Protein AF-X1PZT5-F1 (afdb_monomer)

Organism: NCBI:txid412755

Sequence (119 aa):
MKELGHWLEQRCKQERLSLRQAAAKTGLTHSTIRDVIKGGHPSSETIRKLAQGFGGNGVQGLALEDELLILAGYRTERPGGELSESMAELMDKARLLNDPQLKIMSHFADFLIEIEGET

Structure (mmCIF, N/CA/C/O backbone):
data_AF-X1PZT5-F1
#
_entry.id   AF-X1PZT5-F1
#
loop_
_atom_site.group_PDB
_atom_site.id
_atom_site.type_symbol
_atom_site.label_atom_id
_atom_site.label_alt_id
_atom_site.label_comp_id
_atom_site.label_asym_id
_atom_site.label_entity_id
_atom_site.label_seq_id
_atom_site.pdbx_PDB_ins_code
_atom_site.Cartn_x
_atom_site.Cartn_y
_atom_site.Cartn_z
_atom_site.occupancy
_atom_site.B_iso_or_equiv
_atom_site.auth_seq_id
_atom_site.auth_comp_id
_atom_site.auth_asym_id
_atom_site.auth_atom_id
_atom_site.pdbx_PDB_model_num
ATOM 1 N N . MET A 1 1 ? 9.167 -5.689 5.732 1.00 50.88 1 MET A N 1
ATOM 2 C CA . MET A 1 1 ? 7.757 -6.134 5.882 1.00 50.88 1 MET A CA 1
ATOM 3 C C . MET A 1 1 ? 7.066 -5.799 7.208 1.00 50.88 1 MET A C 1
ATOM 5 O O . MET A 1 1 ? 5.861 -5.989 7.297 1.00 50.88 1 MET A O 1
ATOM 9 N N . LYS A 1 2 ? 7.753 -5.267 8.235 1.00 60.50 2 LYS A N 1
ATOM 10 C CA . LYS A 1 2 ? 7.082 -4.745 9.449 1.00 60.50 2 LYS A CA 1
ATOM 11 C C . LYS A 1 2 ? 6.509 -3.328 9.273 1.00 60.50 2 LYS A C 1
ATOM 13 O O . LYS A 1 2 ? 5.795 -2.847 10.145 1.00 60.50 2 LYS A O 1
ATOM 18 N N . GLU A 1 3 ? 6.815 -2.672 8.158 1.00 84.75 3 GLU A N 1
ATOM 19 C CA . GLU A 1 3 ? 6.553 -1.245 7.960 1.00 84.75 3 GLU A CA 1
ATOM 20 C C . GLU A 1 3 ? 5.083 -0.956 7.654 1.00 84.75 3 GLU A C 1
ATOM 22 O O . GLU A 1 3 ? 4.497 -0.099 8.310 1.00 84.75 3 GLU A O 1
ATOM 27 N N . LEU A 1 4 ? 4.437 -1.746 6.785 1.00 90.56 4 LEU A N 1
ATOM 28 C CA . LEU A 1 4 ? 2.998 -1.613 6.530 1.00 90.56 4 LEU A CA 1
ATOM 29 C C . LEU A 1 4 ? 2.151 -1.880 7.787 1.00 90.56 4 LEU A C 1
ATOM 31 O O . LEU A 1 4 ? 1.197 -1.155 8.068 1.00 90.56 4 LEU A O 1
ATOM 35 N N . GLY A 1 5 ? 2.496 -2.917 8.557 1.00 91.69 5 GLY A N 1
ATOM 36 C CA . GLY A 1 5 ? 1.791 -3.245 9.798 1.00 91.69 5 GLY A CA 1
ATOM 37 C C . GLY A 1 5 ? 1.899 -2.124 10.834 1.00 91.69 5 GLY A C 1
ATOM 38 O O . GLY A 1 5 ? 0.896 -1.743 11.439 1.00 91.69 5 GLY A O 1
ATOM 39 N N . HIS A 1 6 ? 3.095 -1.543 10.977 1.00 92.56 6 HIS A N 1
ATOM 40 C CA . HIS A 1 6 ? 3.326 -0.391 11.846 1.00 92.56 6 HIS A CA 1
ATOM 41 C C . HIS A 1 6 ? 2.581 0.860 11.357 1.00 92.56 6 HIS A C 1
ATOM 43 O O . HIS A 1 6 ? 1.943 1.540 12.162 1.00 92.56 6 HIS A O 1
ATOM 49 N N . TRP A 1 7 ? 2.598 1.140 10.050 1.00 94.19 7 TRP A N 1
ATOM 50 C CA . TRP A 1 7 ? 1.826 2.231 9.449 1.00 94.19 7 TRP A CA 1
ATOM 51 C C . TRP A 1 7 ? 0.335 2.105 9.784 1.00 94.19 7 TRP A C 1
ATOM 53 O O . TRP A 1 7 ? -0.272 3.053 10.286 1.00 94.19 7 TRP A O 1
ATOM 63 N N . LEU A 1 8 ? -0.244 0.913 9.604 1.00 93.75 8 LEU A N 1
ATOM 64 C CA . LEU A 1 8 ? -1.664 0.673 9.862 1.00 93.75 8 LEU A CA 1
ATOM 65 C C . LEU A 1 8 ? -2.012 0.833 11.349 1.00 93.75 8 LEU A C 1
ATOM 67 O O . LEU A 1 8 ? -3.057 1.394 11.687 1.00 93.75 8 LEU A O 1
ATOM 71 N N . GLU A 1 9 ? -1.133 0.383 12.246 1.00 93.75 9 GLU A N 1
ATOM 72 C CA . GLU A 1 9 ? -1.308 0.554 13.689 1.00 93.75 9 GLU A CA 1
ATOM 73 C C . GLU A 1 9 ? -1.277 2.037 14.094 1.00 93.75 9 GLU A C 1
ATOM 75 O O . GLU A 1 9 ? -2.151 2.499 14.835 1.00 93.75 9 GLU A O 1
ATOM 80 N N . GLN A 1 10 ? -0.308 2.802 13.580 1.00 93.00 10 GLN A N 1
ATOM 81 C CA . GLN A 1 10 ? -0.206 4.240 13.836 1.00 93.00 10 GLN A CA 1
ATOM 82 C C . GLN A 1 10 ? -1.410 4.994 13.278 1.00 93.00 10 GLN A C 1
ATOM 84 O O . GLN A 1 10 ? -1.979 5.842 13.969 1.00 93.00 10 GLN A O 1
ATOM 89 N N . ARG A 1 11 ? -1.863 4.643 12.071 1.00 92.69 11 ARG A N 1
ATOM 90 C CA . ARG A 1 11 ? -3.023 5.284 11.452 1.00 92.69 11 ARG A CA 1
ATOM 91 C C . ARG A 1 11 ? -4.301 5.057 12.258 1.00 92.69 11 ARG A C 1
ATOM 93 O O . ARG A 1 11 ? -5.048 6.002 12.508 1.00 92.69 11 ARG A O 1
ATOM 100 N N . CYS A 1 12 ? -4.512 3.836 12.757 1.00 92.31 12 CYS A N 1
ATOM 101 C CA . CYS A 1 12 ? -5.635 3.538 13.648 1.00 92.31 12 CYS A CA 1
ATOM 102 C C . CYS A 1 12 ? -5.567 4.344 14.956 1.00 92.31 12 CYS A C 1
ATOM 104 O O . CYS A 1 12 ? -6.595 4.838 15.416 1.00 92.31 12 CYS A O 1
ATOM 106 N N . LYS A 1 13 ? -4.374 4.522 15.544 1.00 93.25 13 LYS A N 1
ATOM 107 C CA . LYS A 1 13 ? -4.186 5.338 16.759 1.00 93.25 13 LYS A CA 1
ATOM 108 C C . LYS A 1 13 ? -4.484 6.818 16.509 1.00 93.25 13 LYS A C 1
ATOM 110 O O . LYS A 1 13 ? -5.199 7.425 17.304 1.00 93.25 13 LYS A O 1
ATOM 115 N N . GLN A 1 14 ? -3.985 7.376 15.405 1.00 92.50 14 GLN A N 1
ATOM 116 C CA . GLN A 1 14 ? -4.207 8.775 15.019 1.00 92.50 14 GLN A CA 1
ATOM 117 C C . GLN A 1 14 ? -5.695 9.091 14.839 1.00 92.50 14 GLN A C 1
ATOM 119 O O . GLN A 1 14 ? -6.183 10.095 15.352 1.00 92.50 14 GLN A O 1
ATOM 124 N N . GLU A 1 15 ? -6.435 8.204 14.175 1.00 91.25 15 GLU A N 1
ATOM 125 C CA . GLU A 1 15 ? -7.871 8.379 13.928 1.00 91.25 15 GLU A CA 1
ATOM 126 C C . GLU A 1 15 ? -8.761 7.830 15.063 1.00 91.25 15 GLU A C 1
ATOM 128 O O . GLU A 1 15 ? -9.987 7.856 14.956 1.00 91.25 15 GLU A O 1
ATOM 133 N N . ARG A 1 16 ? -8.164 7.339 16.163 1.00 92.94 16 ARG A N 1
ATOM 134 C CA . ARG A 1 16 ? -8.849 6.699 17.308 1.00 92.94 16 ARG A CA 1
ATOM 135 C C . ARG A 1 16 ? -9.808 5.576 16.890 1.00 92.94 16 ARG A C 1
ATOM 137 O O . ARG A 1 16 ? -10.887 5.412 17.462 1.00 92.94 16 ARG A O 1
ATOM 144 N N . LEU A 1 17 ? -9.406 4.790 15.897 1.00 92.56 17 LEU A N 1
ATOM 145 C CA . LEU A 1 17 ? -10.191 3.684 15.365 1.00 92.56 17 LEU A CA 1
ATOM 146 C C . LEU A 1 17 ? -9.843 2.378 16.074 1.00 92.56 17 LEU A C 1
ATOM 148 O O . LEU A 1 17 ? -8.681 1.990 16.193 1.00 92.56 17 LEU A O 1
ATOM 152 N N . SER A 1 18 ? -10.874 1.638 16.470 1.00 92.56 18 SER A N 1
ATOM 153 C CA . SER A 1 18 ? -10.720 0.214 16.759 1.00 92.56 18 SER A CA 1
ATOM 154 C C . SER A 1 18 ? -10.463 -0.568 15.4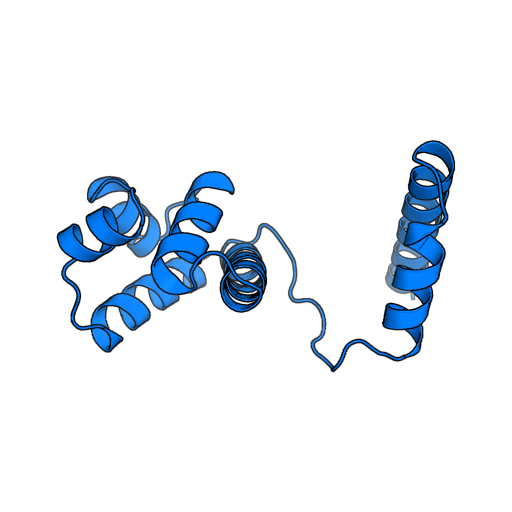67 1.00 92.56 18 SER A C 1
ATOM 156 O O . SER A 1 18 ? -10.887 -0.165 14.382 1.00 92.56 18 SER A O 1
ATOM 158 N N . LEU A 1 19 ? -9.859 -1.754 15.578 1.00 91.25 19 LEU A N 1
ATOM 159 C CA . LEU A 1 19 ? -9.614 -2.625 14.419 1.00 91.25 19 LEU A CA 1
ATOM 160 C C . LEU A 1 19 ? -10.901 -2.971 13.649 1.00 91.25 19 LEU A C 1
ATOM 162 O O . LEU A 1 19 ? -10.871 -3.147 12.435 1.00 91.25 19 LEU A O 1
ATOM 166 N N . ARG A 1 20 ? -12.046 -3.057 14.343 1.00 92.38 20 ARG A N 1
ATOM 167 C CA . ARG A 1 20 ? -13.355 -3.279 13.708 1.00 92.38 20 ARG A CA 1
ATOM 168 C C . ARG A 1 20 ? -13.831 -2.058 12.922 1.00 92.38 20 ARG A C 1
ATOM 170 O O . ARG A 1 20 ? -14.396 -2.225 11.848 1.00 92.38 20 ARG A O 1
ATOM 177 N N . GLN A 1 21 ? -13.592 -0.850 13.427 1.00 93.38 21 GLN A N 1
ATOM 178 C CA . GLN A 1 21 ? -13.934 0.380 12.707 1.00 93.38 21 GLN A CA 1
ATOM 179 C C . GLN A 1 21 ? -13.009 0.601 11.508 1.00 93.38 21 GLN A C 1
ATOM 181 O O . GLN A 1 21 ? -13.488 0.984 10.448 1.00 93.38 21 GLN A O 1
ATOM 186 N N . ALA A 1 22 ? -11.716 0.287 11.633 1.00 92.81 22 ALA A N 1
ATOM 187 C CA . ALA A 1 22 ? -10.778 0.312 10.511 1.00 92.81 22 ALA A CA 1
ATOM 188 C C . ALA A 1 22 ? -11.169 -0.693 9.412 1.00 92.81 22 ALA A C 1
ATOM 190 O O . ALA A 1 22 ? -11.164 -0.359 8.228 1.00 92.81 22 ALA A O 1
ATOM 191 N N . ALA A 1 23 ? -11.582 -1.902 9.802 1.00 93.94 23 ALA A N 1
ATOM 192 C CA . ALA A 1 23 ? -12.120 -2.911 8.893 1.00 93.94 23 ALA A CA 1
ATOM 193 C C . ALA A 1 23 ? -13.372 -2.401 8.155 1.00 93.94 23 ALA A C 1
ATOM 195 O O . ALA A 1 23 ? -13.415 -2.424 6.928 1.00 93.94 23 ALA A O 1
ATOM 196 N N . ALA A 1 24 ? -14.343 -1.842 8.885 1.00 94.25 24 ALA A N 1
ATOM 197 C CA . ALA A 1 24 ? -15.541 -1.255 8.287 1.00 94.25 24 ALA A CA 1
ATOM 198 C C . ALA A 1 24 ? -15.215 -0.095 7.328 1.00 94.25 24 ALA A C 1
ATOM 200 O O . ALA A 1 24 ? -15.783 -0.017 6.244 1.00 94.25 24 ALA A O 1
ATOM 201 N N . LYS A 1 25 ? -14.263 0.770 7.698 1.00 93.44 25 LYS A N 1
ATOM 202 C CA . LYS A 1 25 ? -13.828 1.924 6.897 1.00 93.44 25 LYS A CA 1
ATOM 203 C C . LYS A 1 25 ? -13.162 1.527 5.577 1.00 93.44 25 LYS A C 1
ATOM 205 O O . LYS A 1 25 ? -13.295 2.232 4.586 1.00 93.44 25 LYS A O 1
ATOM 210 N N . THR A 1 26 ? -12.451 0.406 5.567 1.00 92.44 26 THR A N 1
ATOM 211 C CA . THR A 1 26 ? -11.679 -0.079 4.409 1.00 92.44 26 THR A CA 1
ATOM 212 C C . THR A 1 26 ? -12.417 -1.159 3.615 1.00 92.44 26 THR A C 1
ATOM 214 O O . THR A 1 26 ? -11.923 -1.621 2.592 1.00 92.44 26 THR A O 1
ATOM 217 N N . GLY A 1 27 ? -13.590 -1.602 4.079 1.00 92.50 27 GLY A N 1
ATOM 218 C CA . GLY A 1 27 ? -14.300 -2.743 3.494 1.00 92.50 27 GLY A CA 1
ATOM 219 C C . GLY A 1 27 ? -13.551 -4.075 3.650 1.00 92.50 27 GLY A C 1
ATOM 220 O O . GLY A 1 27 ? -13.810 -5.021 2.906 1.00 92.50 27 GLY A O 1
ATOM 221 N N . LEU A 1 28 ? -12.604 -4.152 4.589 1.00 94.25 28 LEU A N 1
ATOM 222 C CA . LEU A 1 28 ? -11.836 -5.355 4.903 1.00 94.25 28 LEU A CA 1
ATOM 223 C C . LEU A 1 28 ? -12.432 -6.089 6.103 1.00 94.25 28 LEU A C 1
ATOM 225 O O . LEU A 1 28 ? -13.231 -5.552 6.867 1.00 94.25 28 LEU A O 1
ATOM 229 N N . THR A 1 29 ? -12.010 -7.335 6.309 1.00 93.12 29 THR A N 1
ATOM 230 C CA . THR A 1 29 ? -12.363 -8.062 7.531 1.00 93.12 29 THR A CA 1
ATOM 231 C C . THR A 1 29 ? -11.439 -7.663 8.682 1.00 93.12 29 THR A C 1
ATOM 233 O O . THR A 1 29 ? -10.265 -7.338 8.496 1.00 93.12 29 THR A O 1
ATOM 236 N N . HIS A 1 30 ? -11.946 -7.744 9.911 1.00 90.56 30 HIS A N 1
ATOM 237 C CA . HIS A 1 30 ? -11.144 -7.513 11.114 1.00 90.56 30 HIS A CA 1
ATOM 238 C C . HIS A 1 30 ? -9.948 -8.480 11.235 1.00 90.56 30 HIS A C 1
ATOM 240 O O . HIS A 1 30 ? -8.899 -8.086 11.743 1.00 90.56 30 HIS A O 1
ATOM 246 N N . SER A 1 31 ? -10.083 -9.723 10.756 1.00 91.88 31 SER A N 1
ATOM 247 C CA . SER A 1 31 ? -8.966 -10.673 10.647 1.00 91.88 31 SER A CA 1
ATOM 248 C C . SER A 1 31 ? -7.907 -10.180 9.669 1.00 91.88 31 SER A C 1
ATOM 250 O O . SER A 1 31 ? -6.745 -10.137 10.043 1.00 91.88 31 SER A O 1
ATOM 252 N N . THR A 1 32 ? -8.297 -9.689 8.488 1.00 92.00 32 THR A N 1
ATOM 253 C CA . THR A 1 32 ? -7.352 -9.134 7.505 1.00 92.00 32 THR A CA 1
ATOM 254 C C . THR A 1 32 ? -6.566 -7.954 8.079 1.00 92.00 32 THR A C 1
ATOM 256 O O . THR A 1 32 ? -5.347 -7.924 7.969 1.00 92.00 32 THR A O 1
ATOM 259 N N . ILE A 1 33 ? -7.233 -7.012 8.758 1.00 93.25 33 ILE A N 1
ATOM 260 C CA . ILE A 1 33 ? -6.557 -5.881 9.420 1.00 93.25 33 ILE A CA 1
ATOM 261 C C . ILE A 1 33 ? -5.546 -6.375 10.464 1.00 93.25 33 ILE A C 1
ATOM 263 O O . ILE A 1 33 ? -4.413 -5.901 10.521 1.00 93.25 33 ILE A O 1
ATOM 267 N N . ARG A 1 34 ? -5.943 -7.349 11.288 1.00 92.94 34 ARG A N 1
ATOM 268 C CA . ARG A 1 34 ? -5.069 -7.940 12.307 1.00 92.94 34 ARG A CA 1
ATOM 269 C C . ARG A 1 34 ? -3.867 -8.652 11.692 1.00 92.94 34 ARG A C 1
ATOM 271 O O . ARG A 1 34 ? -2.769 -8.533 12.229 1.00 92.94 34 ARG A O 1
ATOM 278 N N . ASP A 1 35 ? -4.076 -9.385 10.608 1.00 91.25 35 ASP A N 1
ATOM 279 C CA . ASP A 1 35 ? -3.022 -10.133 9.929 1.00 91.25 35 ASP A CA 1
ATOM 280 C C . ASP A 1 35 ? -1.999 -9.182 9.305 1.00 91.25 35 ASP A C 1
ATOM 282 O O . ASP A 1 35 ? -0.801 -9.397 9.471 1.00 91.25 35 ASP A O 1
ATOM 286 N N . VAL A 1 36 ? -2.443 -8.070 8.707 1.00 92.00 36 VAL A N 1
ATOM 287 C CA . VAL A 1 36 ? -1.546 -7.010 8.213 1.00 92.00 36 VAL A CA 1
ATOM 288 C C . VAL A 1 36 ? -0.719 -6.401 9.349 1.00 92.00 36 VAL A C 1
ATOM 290 O O . VAL A 1 36 ? 0.499 -6.298 9.226 1.00 92.00 36 VAL A O 1
ATOM 293 N N . ILE A 1 37 ? -1.339 -6.065 10.487 1.00 92.38 37 ILE A N 1
ATOM 294 C CA . ILE A 1 37 ? -0.621 -5.517 11.658 1.00 92.38 37 ILE A CA 1
ATOM 295 C C . ILE A 1 37 ? 0.435 -6.501 12.181 1.00 92.38 37 ILE A C 1
ATOM 297 O O . ILE A 1 37 ? 1.521 -6.094 12.585 1.00 92.38 37 ILE A O 1
ATOM 301 N N . LYS A 1 38 ? 0.151 -7.807 12.142 1.00 90.69 38 LYS A N 1
ATOM 302 C CA . LYS A 1 38 ? 1.094 -8.857 12.556 1.00 90.69 38 LYS A CA 1
ATOM 303 C C . LYS A 1 38 ? 2.220 -9.127 11.550 1.00 90.69 38 LYS A C 1
ATOM 305 O O . LYS A 1 38 ? 3.076 -9.962 11.836 1.00 90.69 38 LYS A O 1
ATOM 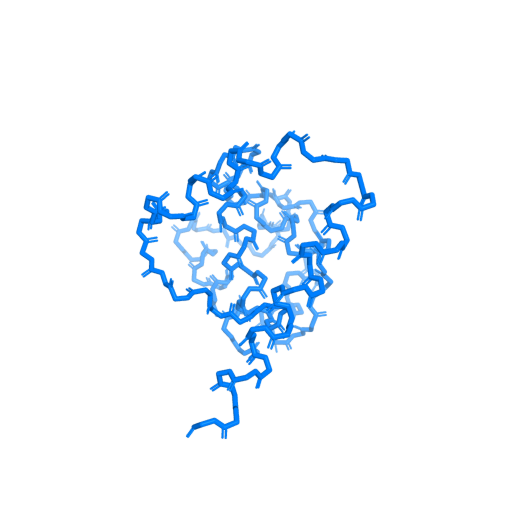310 N N . GLY A 1 39 ? 2.248 -8.436 10.410 1.00 85.25 39 GLY A N 1
ATOM 311 C CA . GLY A 1 39 ? 3.256 -8.631 9.364 1.00 85.25 39 GLY A CA 1
ATOM 312 C C . GLY A 1 39 ? 2.908 -9.733 8.361 1.00 85.25 39 GLY A C 1
ATOM 313 O O . GLY A 1 39 ? 3.805 -10.313 7.752 1.00 85.25 39 GLY A O 1
ATOM 314 N N . GLY A 1 40 ? 1.622 -10.051 8.195 1.00 84.62 40 GLY A N 1
ATOM 315 C CA . GLY A 1 40 ? 1.141 -10.841 7.063 1.00 84.62 40 GLY A CA 1
ATOM 316 C C . GLY A 1 40 ? 1.436 -10.148 5.728 1.00 84.62 40 GLY A C 1
ATOM 317 O O . GLY A 1 40 ? 1.729 -8.956 5.693 1.00 84.62 40 GLY A O 1
ATOM 318 N N . HIS A 1 41 ? 1.359 -10.897 4.628 1.00 84.25 41 HIS A N 1
ATOM 319 C CA . HIS A 1 41 ? 1.590 -10.377 3.277 1.00 84.25 41 HIS A CA 1
ATOM 320 C C . HIS A 1 41 ? 0.236 -10.077 2.612 1.00 84.25 41 HIS A C 1
ATOM 322 O O . HIS A 1 41 ? -0.373 -10.987 2.044 1.00 84.25 41 HIS A O 1
ATOM 328 N N . PRO A 1 42 ? -0.303 -8.848 2.717 1.00 88.44 42 PRO A N 1
ATOM 329 C CA . PRO A 1 42 ? -1.559 -8.512 2.061 1.00 88.44 42 PRO A CA 1
ATOM 330 C C . PRO A 1 42 ? -1.413 -8.535 0.543 1.00 88.44 42 PRO A C 1
ATOM 332 O O . PRO A 1 42 ? -0.366 -8.188 0.003 1.00 88.44 42 PRO A O 1
ATOM 335 N N . SER A 1 43 ? -2.493 -8.887 -0.152 1.00 89.69 43 SER A N 1
ATOM 336 C CA . SER A 1 43 ? -2.577 -8.733 -1.605 1.00 89.69 43 SER A CA 1
ATOM 337 C C . SER A 1 43 ? -2.589 -7.255 -2.014 1.00 89.69 43 SER A C 1
ATOM 339 O O . SER A 1 43 ? -2.982 -6.384 -1.233 1.00 89.69 43 SER A O 1
ATOM 341 N N . SER A 1 44 ? -2.254 -6.970 -3.273 1.00 85.50 44 SER A N 1
ATOM 342 C CA . SER A 1 44 ? -2.403 -5.632 -3.866 1.00 85.50 44 SER A CA 1
ATOM 343 C C . SER A 1 44 ? -3.838 -5.092 -3.765 1.00 85.50 44 SER A C 1
ATOM 345 O O . SER A 1 44 ? -4.038 -3.910 -3.504 1.00 85.50 44 SER A O 1
ATOM 347 N N . GLU A 1 45 ? -4.854 -5.957 -3.870 1.00 90.88 45 GLU A N 1
ATOM 348 C CA . GLU A 1 45 ? -6.258 -5.572 -3.659 1.00 90.88 45 GLU A CA 1
ATOM 349 C C . GLU A 1 45 ? -6.523 -5.115 -2.215 1.00 90.88 45 GLU A C 1
ATOM 351 O O . GLU A 1 45 ? -7.251 -4.149 -1.982 1.00 90.88 45 GLU A O 1
ATOM 356 N N . THR A 1 46 ? -5.909 -5.782 -1.235 1.00 92.75 46 THR A N 1
ATOM 357 C CA . THR A 1 46 ? -6.014 -5.391 0.178 1.00 92.75 46 THR A CA 1
ATOM 358 C C . THR A 1 46 ? -5.374 -4.023 0.399 1.00 92.75 46 THR A C 1
ATOM 360 O O . THR A 1 46 ? -5.950 -3.181 1.083 1.00 92.75 46 THR A O 1
ATOM 363 N N . ILE A 1 47 ? -4.223 -3.772 -0.228 1.00 92.94 47 ILE A N 1
ATOM 364 C CA . ILE A 1 47 ? -3.527 -2.483 -0.171 1.00 92.94 47 ILE A CA 1
ATOM 365 C C . ILE A 1 47 ? -4.375 -1.369 -0.790 1.00 92.94 47 ILE A C 1
ATOM 367 O O . ILE A 1 47 ? -4.556 -0.325 -0.166 1.00 92.94 47 ILE A O 1
ATOM 371 N N . ARG A 1 48 ? -4.992 -1.613 -1.951 1.00 91.75 48 ARG A N 1
ATOM 372 C CA . ARG A 1 48 ? -5.917 -0.659 -2.574 1.00 91.75 48 ARG A CA 1
ATOM 373 C C . ARG A 1 48 ? -7.095 -0.316 -1.664 1.00 91.75 48 ARG A C 1
ATOM 375 O O . ARG A 1 48 ? -7.443 0.852 -1.528 1.00 91.75 48 ARG A O 1
ATOM 382 N N . LYS A 1 49 ? -7.696 -1.312 -1.007 1.00 93.88 49 LYS A N 1
ATOM 383 C CA . LYS A 1 49 ? -8.799 -1.099 -0.052 1.00 93.88 49 LYS A CA 1
ATOM 384 C C . LYS A 1 49 ? -8.369 -0.288 1.173 1.00 93.88 49 LYS A C 1
ATOM 386 O O . LYS A 1 49 ? -9.127 0.563 1.638 1.00 93.88 49 LYS A O 1
ATOM 391 N N . LEU A 1 50 ? -7.148 -0.502 1.673 1.00 94.38 50 LEU A N 1
ATOM 392 C CA . LEU A 1 50 ? -6.563 0.339 2.721 1.00 94.38 50 LEU A CA 1
ATOM 393 C C . LEU A 1 50 ? -6.406 1.787 2.235 1.00 94.38 50 LEU A C 1
ATOM 395 O O . LEU A 1 50 ? -6.881 2.706 2.901 1.00 94.38 50 LEU A O 1
ATOM 399 N N . ALA A 1 51 ? -5.813 1.988 1.059 1.00 93.62 51 ALA A N 1
ATOM 400 C CA . ALA A 1 51 ? -5.600 3.313 0.487 1.00 93.62 51 ALA A CA 1
ATOM 401 C C . ALA A 1 51 ? -6.916 4.062 0.229 1.00 93.62 51 ALA A C 1
ATOM 403 O O . ALA A 1 51 ? -7.051 5.218 0.616 1.00 93.62 51 ALA A O 1
ATOM 404 N N . GLN A 1 52 ? -7.929 3.392 -0.323 1.00 92.50 52 GLN A N 1
ATOM 405 C CA . GLN A 1 52 ? -9.258 3.974 -0.528 1.00 92.50 52 GLN A CA 1
ATOM 406 C C . GLN A 1 52 ? -9.947 4.318 0.796 1.00 92.50 52 GLN A C 1
ATOM 408 O O . GLN A 1 52 ? -10.523 5.396 0.935 1.00 92.50 52 GLN A O 1
ATOM 413 N N . GLY A 1 53 ? -9.863 3.433 1.794 1.00 92.69 53 GLY A N 1
ATOM 414 C CA . GLY A 1 53 ? -10.478 3.665 3.098 1.00 92.69 53 GLY A CA 1
ATOM 415 C C . GLY A 1 53 ? -9.847 4.827 3.869 1.00 92.69 53 GLY A C 1
ATOM 416 O O . GLY A 1 53 ? -10.562 5.559 4.551 1.00 92.69 53 GLY A O 1
ATOM 417 N N . PHE A 1 54 ? -8.529 5.022 3.764 1.00 91.62 54 PHE A N 1
ATOM 418 C CA . PHE A 1 54 ? -7.797 6.043 4.527 1.00 91.62 54 PHE A CA 1
ATOM 419 C C . PHE A 1 54 ? -7.469 7.326 3.743 1.00 91.62 54 PHE A C 1
ATOM 421 O O . PHE A 1 54 ? -7.320 8.377 4.366 1.00 91.62 54 PHE A O 1
ATOM 428 N N . GLY A 1 55 ? -7.381 7.259 2.413 1.00 86.50 55 GLY A N 1
ATOM 429 C CA . GLY A 1 55 ? -7.034 8.364 1.507 1.00 86.50 55 GLY A CA 1
ATOM 430 C C . GLY A 1 55 ? -8.140 8.764 0.520 1.00 86.50 55 GLY A C 1
ATOM 431 O O . GLY A 1 55 ? -8.005 9.770 -0.176 1.00 86.50 55 GLY A O 1
ATOM 432 N N . GLY A 1 56 ? -9.253 8.024 0.469 1.00 86.69 56 GLY A N 1
ATOM 433 C CA . GLY A 1 56 ? -10.383 8.306 -0.420 1.00 86.69 56 GLY A CA 1
ATOM 434 C C . GLY A 1 56 ? -10.133 7.917 -1.883 1.00 86.69 56 GLY A C 1
ATOM 435 O O . GLY A 1 56 ? -9.172 7.232 -2.212 1.00 86.69 56 GLY A O 1
ATOM 436 N N . ASN A 1 57 ? -11.015 8.366 -2.782 1.00 81.06 57 ASN A N 1
ATOM 437 C CA . ASN A 1 57 ? -10.997 7.989 -4.209 1.00 81.06 57 ASN A CA 1
ATOM 438 C C . ASN A 1 57 ? -10.257 8.992 -5.120 1.00 81.06 57 ASN A C 1
ATOM 440 O O . ASN A 1 57 ? -10.384 8.925 -6.339 1.00 81.06 57 ASN A O 1
ATOM 444 N N . GLY A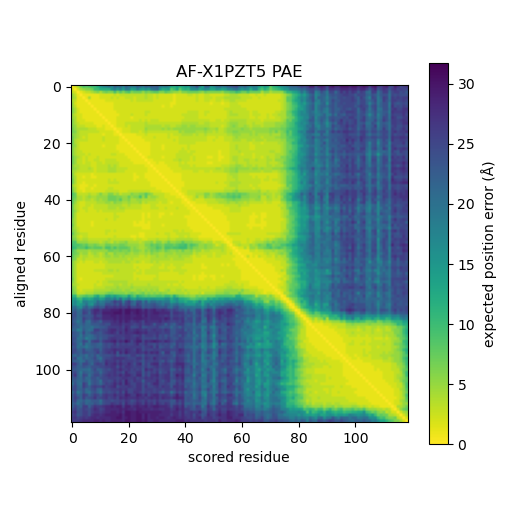 1 58 ? -9.552 9.970 -4.542 1.00 77.69 58 GLY A N 1
ATOM 445 C CA . GLY A 1 58 ? -8.876 11.040 -5.283 1.00 77.69 58 GLY A CA 1
ATOM 446 C C . GLY A 1 58 ? -7.370 10.822 -5.445 1.00 77.69 58 GLY A C 1
ATOM 447 O O . GLY A 1 58 ? -6.835 9.763 -5.125 1.00 77.69 58 GLY A O 1
ATOM 448 N N . VAL A 1 59 ? -6.666 11.875 -5.873 1.00 75.94 59 VAL A N 1
ATOM 449 C CA . VAL A 1 59 ? -5.195 11.889 -6.023 1.00 75.94 59 VAL A CA 1
ATOM 450 C C . VAL A 1 59 ? -4.481 11.469 -4.731 1.00 75.94 59 VAL A C 1
ATOM 452 O O . VAL A 1 59 ? -3.503 10.731 -4.781 1.00 75.94 59 VAL A O 1
ATOM 455 N N . GLN A 1 60 ? -5.009 11.866 -3.570 1.00 77.88 60 GLN A N 1
ATOM 456 C CA . GLN A 1 60 ? -4.485 11.467 -2.259 1.00 77.88 60 GLN A CA 1
ATOM 457 C C . GLN A 1 60 ? -4.587 9.955 -2.009 1.00 77.88 60 GLN A C 1
ATOM 459 O O . GLN A 1 60 ? -3.679 9.374 -1.424 1.00 77.88 60 GLN A O 1
ATOM 464 N N . GLY A 1 61 ? -5.657 9.309 -2.481 1.00 83.81 61 GLY A N 1
ATOM 465 C CA . GLY A 1 61 ? -5.830 7.861 -2.383 1.00 83.81 61 GLY A CA 1
ATOM 466 C C . GLY A 1 61 ? -4.850 7.098 -3.268 1.00 83.81 61 GLY A C 1
ATOM 467 O O . GLY A 1 61 ? -4.291 6.102 -2.829 1.00 83.81 61 GLY A O 1
ATOM 468 N N . LEU A 1 62 ? -4.583 7.599 -4.478 1.00 80.69 62 LEU A N 1
ATOM 469 C CA . LEU A 1 62 ? -3.590 7.012 -5.386 1.00 80.69 62 LEU A CA 1
ATOM 470 C C . LEU A 1 62 ? -2.160 7.161 -4.855 1.00 80.69 62 LEU A C 1
ATOM 472 O O . LEU A 1 62 ? -1.388 6.209 -4.912 1.00 80.69 62 LEU A O 1
ATOM 476 N N . ALA A 1 63 ? -1.819 8.337 -4.320 1.00 84.88 63 ALA A N 1
ATOM 477 C CA . ALA A 1 63 ? -0.521 8.566 -3.689 1.00 84.88 63 ALA A CA 1
ATOM 478 C C . ALA A 1 63 ? -0.326 7.643 -2.478 1.00 84.88 63 ALA A C 1
ATOM 480 O O . ALA A 1 63 ? 0.726 7.029 -2.326 1.00 84.88 63 ALA A O 1
ATOM 481 N N . LEU A 1 64 ? -1.376 7.482 -1.666 1.00 89.25 64 LEU A N 1
ATOM 482 C CA . LEU A 1 64 ? -1.349 6.562 -0.539 1.00 89.25 64 LEU A CA 1
ATOM 483 C C . LEU A 1 64 ? -1.258 5.099 -0.997 1.00 89.25 64 LEU A C 1
ATOM 485 O O . LEU A 1 64 ? -0.539 4.320 -0.388 1.00 89.25 64 LEU A O 1
ATOM 489 N N . GLU A 1 65 ? -1.945 4.702 -2.071 1.00 91.12 65 GLU A N 1
ATOM 490 C CA . GLU A 1 65 ? -1.825 3.347 -2.634 1.00 91.12 65 GLU A CA 1
ATOM 491 C C . GLU A 1 65 ? -0.377 3.038 -3.030 1.00 91.12 65 GLU A C 1
ATOM 493 O O . GLU A 1 65 ? 0.113 1.955 -2.715 1.00 91.12 65 GLU A O 1
ATOM 498 N N . ASP A 1 66 ? 0.321 3.990 -3.656 1.00 87.06 66 ASP A N 1
ATOM 499 C CA . ASP A 1 66 ? 1.731 3.836 -4.025 1.00 87.06 66 ASP A CA 1
ATOM 500 C C . ASP A 1 66 ? 2.637 3.678 -2.794 1.00 87.06 66 ASP A C 1
ATOM 502 O O . ASP A 1 66 ? 3.412 2.723 -2.722 1.00 87.06 66 ASP A O 1
ATOM 506 N N . GLU A 1 67 ? 2.469 4.535 -1.783 1.00 89.25 67 GLU A N 1
ATOM 507 C CA . GLU A 1 67 ? 3.202 4.452 -0.513 1.00 89.25 67 GLU A CA 1
ATOM 508 C C . GLU A 1 67 ? 2.995 3.089 0.168 1.00 89.25 67 GLU A C 1
ATOM 510 O O . GLU A 1 67 ? 3.950 2.420 0.566 1.00 89.25 67 GLU A O 1
ATOM 515 N N . LEU A 1 68 ? 1.750 2.612 0.250 1.00 91.06 68 LEU A N 1
ATOM 516 C CA . LEU A 1 68 ? 1.447 1.328 0.882 1.00 91.06 68 LEU A CA 1
ATOM 517 C C . LEU A 1 68 ? 1.992 0.131 0.090 1.00 91.06 68 LEU A C 1
ATOM 519 O O . LEU A 1 68 ? 2.365 -0.876 0.696 1.00 91.06 68 LEU A O 1
ATOM 523 N N . LEU A 1 69 ? 2.048 0.218 -1.244 1.00 89.19 69 LEU A N 1
ATOM 524 C CA . LEU A 1 69 ? 2.672 -0.804 -2.088 1.00 89.19 69 LEU A CA 1
ATOM 525 C C . LEU A 1 69 ? 4.183 -0.882 -1.848 1.00 89.19 69 LEU A C 1
ATOM 527 O O . LEU A 1 69 ? 4.729 -1.987 -1.827 1.00 89.19 69 LEU A O 1
ATOM 531 N N . ILE A 1 70 ? 4.837 0.256 -1.610 1.00 87.06 70 ILE A N 1
ATOM 532 C CA . ILE A 1 70 ? 6.254 0.313 -1.236 1.00 87.06 70 ILE A CA 1
ATOM 533 C C . ILE A 1 70 ? 6.472 -0.326 0.141 1.00 87.06 70 ILE A C 1
ATOM 535 O O . ILE A 1 70 ? 7.264 -1.257 0.271 1.00 87.06 70 ILE A O 1
ATOM 539 N N . LEU A 1 71 ? 5.693 0.074 1.154 1.00 87.25 71 LEU A N 1
ATOM 540 C CA . LEU A 1 71 ? 5.797 -0.468 2.521 1.00 87.25 71 LEU A CA 1
ATOM 541 C C . LEU A 1 71 ? 5.513 -1.981 2.600 1.00 87.25 71 LEU A C 1
ATOM 543 O O . LEU A 1 71 ? 5.986 -2.684 3.502 1.00 87.25 71 LEU A O 1
ATOM 547 N N . ALA A 1 72 ? 4.711 -2.490 1.665 1.00 86.06 72 ALA A N 1
ATOM 548 C CA . ALA A 1 72 ? 4.423 -3.909 1.500 1.00 86.06 72 ALA A CA 1
ATOM 549 C C . ALA A 1 72 ? 5.507 -4.677 0.723 1.00 86.06 72 ALA A C 1
ATOM 551 O O . ALA A 1 72 ? 5.468 -5.906 0.701 1.00 86.06 72 ALA A O 1
ATOM 552 N N . GLY A 1 73 ? 6.463 -3.982 0.101 1.00 81.94 73 GLY A N 1
ATOM 553 C CA . GLY A 1 73 ? 7.523 -4.572 -0.717 1.00 81.94 73 GLY A CA 1
ATOM 554 C C . GLY A 1 73 ? 7.094 -4.959 -2.134 1.00 81.94 73 GLY A C 1
ATOM 555 O O . GLY A 1 73 ? 7.816 -5.695 -2.798 1.00 81.94 73 GLY A O 1
ATOM 556 N N . TYR A 1 74 ? 5.938 -4.486 -2.612 1.00 77.62 74 TYR A N 1
ATOM 557 C CA . TYR A 1 74 ? 5.530 -4.659 -4.013 1.00 77.62 74 TYR A CA 1
ATOM 558 C C . TYR A 1 74 ? 6.250 -3.691 -4.957 1.00 77.62 74 TYR A C 1
ATOM 560 O O . TYR A 1 74 ? 6.283 -3.929 -6.164 1.00 77.62 74 TYR A O 1
ATOM 568 N N . ARG A 1 75 ? 6.780 -2.585 -4.425 1.00 71.50 75 ARG A N 1
ATOM 569 C CA . ARG A 1 75 ? 7.545 -1.568 -5.153 1.00 71.50 75 ARG A CA 1
ATOM 570 C C . ARG A 1 75 ? 8.745 -1.142 -4.313 1.00 71.50 75 ARG A C 1
ATOM 572 O O . ARG A 1 75 ? 8.678 -1.164 -3.088 1.00 71.50 75 ARG A O 1
ATOM 579 N N . THR A 1 76 ? 9.836 -0.765 -4.959 1.00 64.44 76 THR A N 1
ATOM 580 C CA . THR A 1 76 ? 10.934 -0.044 -4.308 1.00 64.44 76 THR A CA 1
ATOM 581 C C . THR A 1 76 ? 10.563 1.433 -4.189 1.00 64.44 76 THR A C 1
ATOM 583 O O . THR A 1 76 ? 9.800 1.939 -5.018 1.00 64.44 76 THR A O 1
ATOM 586 N N . GLU A 1 77 ? 11.051 2.118 -3.146 1.00 55.00 77 GLU A N 1
ATOM 587 C CA . GLU A 1 77 ? 10.883 3.571 -3.013 1.00 55.00 77 GLU A CA 1
ATOM 588 C C . GLU A 1 77 ? 11.312 4.238 -4.322 1.00 55.00 77 GLU A C 1
ATOM 590 O O . GLU A 1 77 ? 12.469 4.136 -4.734 1.00 55.00 77 GLU A O 1
ATOM 595 N N . ARG A 1 78 ? 10.376 4.914 -5.000 1.00 55.81 78 ARG A N 1
ATOM 596 C CA . ARG A 1 78 ? 10.771 5.876 -6.028 1.00 55.81 78 ARG A CA 1
ATOM 597 C C . ARG A 1 78 ? 11.583 6.948 -5.306 1.00 55.81 78 ARG A C 1
ATOM 599 O O . ARG A 1 78 ? 11.051 7.501 -4.342 1.00 55.81 78 ARG A O 1
ATOM 606 N N . PRO A 1 79 ? 12.819 7.263 -5.731 1.00 49.34 79 PRO A N 1
ATOM 607 C CA . PRO A 1 79 ? 13.546 8.392 -5.172 1.00 49.34 79 PRO A CA 1
ATOM 608 C C . PRO A 1 79 ? 12.675 9.636 -5.370 1.00 49.34 79 PRO A C 1
ATOM 610 O O . PRO A 1 79 ? 12.407 10.063 -6.493 1.00 49.34 79 PRO A O 1
ATOM 613 N N . GLY A 1 80 ? 12.114 10.117 -4.264 1.00 45.56 80 GLY A N 1
ATOM 614 C CA . GLY A 1 80 ? 11.115 11.168 -4.258 1.00 45.56 80 GLY A CA 1
ATOM 615 C C . GLY A 1 80 ? 11.731 12.514 -4.612 1.00 45.56 80 GLY A C 1
ATOM 616 O O . GLY A 1 80 ? 12.709 12.952 -4.014 1.00 45.56 80 GLY A O 1
ATOM 617 N N . GLY A 1 81 ? 11.094 13.192 -5.548 1.00 42.09 81 GLY A N 1
ATOM 618 C CA . GLY A 1 81 ? 11.207 14.615 -5.825 1.00 42.09 81 GLY A CA 1
ATOM 619 C C . GLY A 1 81 ? 9.972 14.999 -6.627 1.00 42.09 81 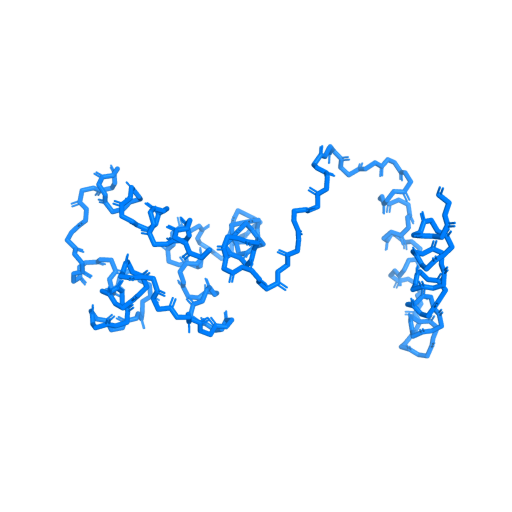GLY A C 1
ATOM 620 O O . GLY A 1 81 ? 9.294 14.108 -7.146 1.00 42.09 81 GLY A O 1
ATOM 621 N N . GLU A 1 82 ? 9.641 16.288 -6.705 1.00 48.09 82 GLU A N 1
ATOM 622 C CA . GLU A 1 82 ? 8.666 16.791 -7.682 1.00 48.09 82 GLU A CA 1
ATOM 623 C C . GLU A 1 82 ? 8.809 16.036 -9.004 1.00 48.09 82 GLU A C 1
ATOM 625 O O . GLU A 1 82 ? 9.933 15.719 -9.400 1.00 48.09 82 GLU A O 1
ATOM 630 N N . LEU A 1 83 ? 7.679 15.726 -9.653 1.00 54.97 83 LEU A N 1
ATOM 631 C CA . LEU A 1 83 ? 7.657 15.228 -11.027 1.00 54.97 83 LEU A CA 1
ATOM 632 C C . LEU A 1 83 ? 8.654 16.072 -11.818 1.00 54.97 83 LEU A C 1
ATOM 634 O O . LEU A 1 83 ? 8.374 17.237 -12.098 1.00 54.97 83 LEU A O 1
ATOM 638 N N . SER A 1 84 ? 9.844 15.518 -12.070 1.00 67.25 84 SER A N 1
ATOM 639 C CA . SER A 1 84 ? 10.890 16.291 -12.717 1.00 67.25 84 SER A CA 1
ATOM 640 C C . SER A 1 84 ? 10.334 16.727 -14.060 1.00 67.25 84 SER A C 1
ATOM 642 O O . SER A 1 84 ? 9.522 16.011 -14.653 1.00 67.25 84 SER A O 1
ATOM 644 N N . GLU A 1 85 ? 10.731 17.899 -14.539 1.00 69.44 85 GLU A N 1
ATOM 645 C CA . GLU A 1 85 ? 10.272 18.399 -15.837 1.00 69.44 85 GLU A CA 1
ATOM 646 C C . GLU A 1 85 ? 10.427 17.315 -16.920 1.00 69.44 85 GLU A C 1
ATOM 648 O O . GLU A 1 85 ? 9.487 17.014 -17.652 1.00 69.44 85 GLU A O 1
ATOM 653 N N . SER A 1 86 ? 11.545 16.583 -16.881 1.00 74.12 86 SER A N 1
ATOM 654 C CA . SER A 1 86 ? 11.820 15.425 -17.735 1.00 74.12 86 SER A CA 1
ATOM 655 C C . SER A 1 86 ? 10.816 14.274 -17.587 1.00 74.12 86 SER A C 1
ATOM 657 O O . SER A 1 86 ? 10.444 13.653 -18.582 1.00 74.12 86 SER A O 1
ATOM 659 N N . MET A 1 87 ? 10.363 13.962 -16.370 1.00 77.25 87 MET A N 1
ATOM 660 C CA . MET A 1 87 ? 9.354 12.925 -16.135 1.00 77.25 87 MET A CA 1
ATOM 661 C C . MET A 1 87 ? 7.960 13.388 -16.581 1.00 77.25 87 MET A C 1
ATOM 663 O O . MET A 1 87 ? 7.224 12.604 -17.180 1.00 77.25 87 MET A O 1
ATOM 667 N N . ALA A 1 88 ? 7.601 14.651 -16.336 1.00 74.81 88 ALA A N 1
ATOM 668 C CA . ALA A 1 88 ? 6.338 15.225 -16.797 1.00 74.81 88 ALA A CA 1
ATOM 669 C C . ALA A 1 88 ? 6.257 15.226 -18.333 1.00 74.81 88 ALA A C 1
ATOM 671 O O . ALA A 1 88 ? 5.285 14.727 -18.903 1.00 74.81 88 ALA A O 1
ATOM 672 N N . GLU A 1 89 ? 7.322 15.668 -19.005 1.00 82.00 89 GLU A N 1
ATOM 673 C CA . GLU A 1 89 ? 7.431 15.601 -20.461 1.00 82.00 89 GLU A CA 1
ATOM 674 C C . GLU A 1 89 ? 7.325 14.171 -20.997 1.00 82.00 89 GLU A C 1
ATOM 676 O O . GLU A 1 89 ? 6.698 13.935 -22.033 1.00 82.00 89 GLU A O 1
ATOM 681 N N . LEU A 1 90 ? 7.953 13.206 -20.320 1.00 85.00 90 LEU A N 1
ATOM 682 C CA . LEU A 1 90 ? 7.907 11.809 -20.733 1.00 85.00 90 LEU A CA 1
ATOM 683 C C . LEU A 1 90 ? 6.490 11.245 -20.607 1.00 85.00 90 LEU A C 1
ATOM 685 O O . LEU A 1 90 ? 6.040 10.541 -21.508 1.00 85.00 90 LEU A O 1
ATOM 689 N N . MET A 1 91 ? 5.754 11.604 -19.552 1.00 81.06 91 MET A N 1
ATOM 690 C CA . MET A 1 91 ? 4.343 11.237 -19.402 1.00 81.06 91 MET A CA 1
ATOM 691 C C . MET A 1 91 ? 3.459 11.861 -20.487 1.00 81.06 91 MET A C 1
ATOM 693 O O . MET A 1 91 ? 2.592 11.174 -21.032 1.00 81.06 91 MET A O 1
ATOM 697 N N . ASP A 1 92 ? 3.682 13.128 -20.840 1.00 86.44 92 ASP A N 1
ATOM 698 C CA . ASP A 1 92 ? 2.925 13.788 -21.908 1.00 86.44 92 ASP A CA 1
ATOM 699 C C . ASP A 1 92 ? 3.204 13.172 -23.282 1.00 86.44 92 ASP A C 1
ATOM 701 O O . ASP A 1 92 ? 2.273 12.956 -24.060 1.00 86.44 92 ASP A O 1
ATOM 705 N N . LYS A 1 93 ? 4.453 12.784 -23.560 1.00 88.31 93 LYS A N 1
ATOM 706 C CA . LYS A 1 93 ? 4.815 12.049 -24.783 1.00 88.31 93 LYS A CA 1
ATOM 707 C C . LYS A 1 93 ? 4.242 10.630 -24.776 1.00 88.31 93 LYS A C 1
ATOM 709 O O . LYS A 1 93 ? 3.710 10.185 -25.791 1.00 88.31 93 LYS A O 1
ATOM 714 N N . ALA A 1 94 ? 4.278 9.939 -23.635 1.00 89.31 94 ALA A N 1
ATOM 715 C CA . ALA A 1 94 ? 3.755 8.582 -23.481 1.00 89.31 94 ALA A CA 1
ATOM 716 C C . ALA A 1 94 ? 2.251 8.491 -23.784 1.00 89.31 94 ALA A C 1
ATOM 718 O O . ALA A 1 94 ? 1.804 7.509 -24.369 1.00 89.31 94 ALA A O 1
ATOM 719 N N . ARG A 1 95 ? 1.474 9.532 -23.450 1.00 85.19 95 ARG A N 1
ATOM 720 C CA . ARG A 1 95 ? 0.030 9.614 -23.753 1.00 85.19 95 ARG A CA 1
ATOM 721 C C . ARG A 1 95 ? -0.295 9.583 -25.248 1.00 85.19 95 ARG A C 1
ATOM 723 O O . ARG A 1 95 ? -1.430 9.280 -25.604 1.00 85.19 95 ARG A O 1
ATOM 730 N N . LEU A 1 96 ? 0.666 9.911 -26.111 1.00 92.75 96 LEU A N 1
ATOM 731 C CA . LEU A 1 96 ? 0.496 9.917 -27.566 1.00 92.75 96 LEU A CA 1
ATOM 732 C C . LEU A 1 96 ? 0.842 8.566 -28.212 1.00 92.75 96 LEU A C 1
ATOM 734 O O . LEU A 1 96 ? 0.662 8.405 -29.419 1.00 92.75 96 LEU A O 1
ATOM 738 N N . LEU A 1 97 ? 1.356 7.612 -27.434 1.00 92.31 97 LEU A N 1
ATOM 739 C CA . LEU A 1 97 ? 1.807 6.314 -27.922 1.00 92.31 97 LEU A CA 1
ATOM 740 C C . LEU A 1 97 ? 0.697 5.264 -27.844 1.00 92.31 97 LEU A C 1
ATOM 742 O O . LEU A 1 97 ? -0.151 5.283 -26.955 1.00 92.31 97 LEU A O 1
ATOM 746 N N . ASN A 1 98 ? 0.736 4.309 -28.771 1.00 91.06 98 ASN A N 1
ATOM 747 C CA . ASN A 1 98 ? -0.106 3.116 -28.725 1.00 91.06 98 ASN A CA 1
ATOM 748 C C . ASN A 1 98 ? 0.556 1.973 -27.934 1.00 91.06 98 ASN A C 1
ATOM 750 O O . ASN A 1 98 ? 1.754 2.001 -27.654 1.00 91.06 98 ASN A O 1
ATOM 754 N N . ASP A 1 99 ? -0.213 0.934 -27.604 1.00 88.69 99 ASP A N 1
ATOM 755 C CA . ASP A 1 99 ? 0.263 -0.193 -26.787 1.00 88.69 99 ASP A CA 1
ATOM 756 C C . ASP A 1 99 ? 1.552 -0.86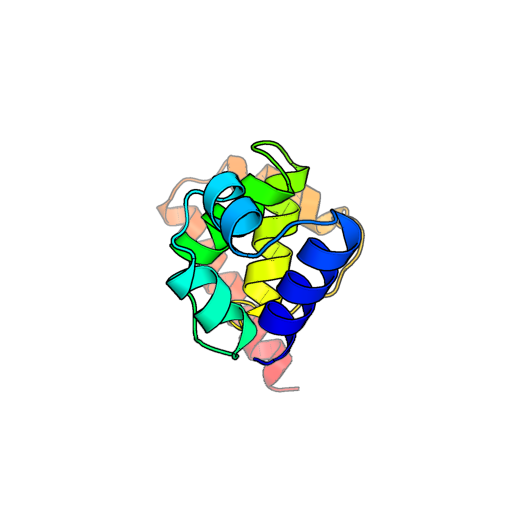4 -27.313 1.00 88.69 99 ASP A C 1
ATOM 758 O O . ASP A 1 99 ? 2.455 -1.116 -26.508 1.00 88.69 99 ASP A O 1
ATOM 762 N N . PRO A 1 100 ? 1.718 -1.140 -28.627 1.00 95.38 100 PRO A N 1
ATOM 763 C CA . PRO A 1 100 ? 2.996 -1.619 -29.157 1.00 95.38 100 PRO A CA 1
ATOM 764 C C . PRO A 1 100 ? 4.175 -0.676 -28.883 1.00 95.38 100 PRO A C 1
ATOM 766 O O . PRO A 1 100 ? 5.250 -1.134 -28.499 1.00 95.38 100 PRO A O 1
ATOM 769 N N . GLN A 1 101 ? 3.984 0.633 -29.054 1.00 91.75 101 GLN A N 1
ATOM 770 C CA . GLN A 1 101 ? 5.020 1.642 -28.816 1.00 91.75 101 GLN A CA 1
ATOM 771 C C . GLN A 1 101 ? 5.351 1.781 -27.326 1.00 91.75 101 GLN A C 1
ATOM 773 O O . GLN A 1 101 ? 6.522 1.892 -26.968 1.00 91.75 101 GLN A O 1
ATOM 778 N N . LEU A 1 102 ? 4.346 1.702 -26.451 1.00 91.44 102 LEU A N 1
ATOM 779 C CA 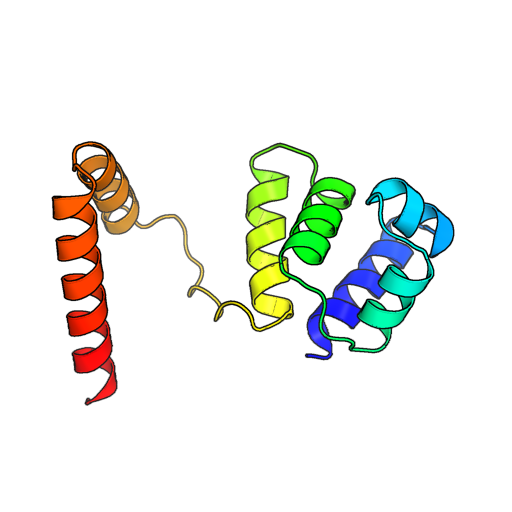. LEU A 1 102 ? 4.543 1.701 -25.001 1.00 91.44 102 LEU A CA 1
ATOM 780 C C . LEU A 1 102 ? 5.350 0.482 -24.538 1.00 91.44 102 LEU A C 1
ATOM 782 O O . LEU A 1 102 ? 6.221 0.622 -23.683 1.00 91.44 102 LEU A O 1
ATOM 786 N N . LYS A 1 103 ? 5.132 -0.697 -25.136 1.00 88.25 103 LYS A N 1
ATOM 787 C CA . LYS A 1 103 ? 5.949 -1.891 -24.852 1.00 88.25 103 LYS A CA 1
ATOM 788 C C . LYS A 1 103 ? 7.411 -1.703 -25.239 1.00 88.25 103 LYS A C 1
ATOM 790 O O . LYS A 1 103 ? 8.291 -2.068 -24.468 1.00 88.25 103 LYS A O 1
ATOM 795 N N . ILE A 1 104 ? 7.671 -1.109 -26.404 1.00 93.00 104 ILE A N 1
ATOM 796 C CA . ILE A 1 104 ? 9.040 -0.794 -26.837 1.00 93.00 104 ILE A CA 1
ATOM 797 C C . ILE A 1 104 ? 9.695 0.178 -25.849 1.00 93.00 104 ILE A C 1
ATOM 799 O O . ILE A 1 104 ? 10.833 -0.035 -25.443 1.00 93.00 104 ILE A O 1
ATOM 803 N N . MET A 1 105 ? 8.965 1.211 -25.422 1.00 91.12 105 MET A N 1
ATOM 804 C CA . MET A 1 105 ? 9.459 2.181 -24.445 1.00 91.12 105 MET A CA 1
ATOM 805 C C . MET A 1 105 ? 9.747 1.538 -23.082 1.00 91.12 105 MET A C 1
ATOM 807 O O . MET A 1 105 ? 10.740 1.889 -22.453 1.00 91.12 105 MET A O 1
ATOM 811 N N . SER A 1 106 ? 8.933 0.568 -22.656 1.00 87.69 106 SER A N 1
ATOM 812 C CA . SER A 1 106 ? 9.192 -0.217 -21.444 1.00 87.69 106 SER A CA 1
ATOM 813 C C . SER A 1 106 ? 10.501 -0.994 -21.551 1.00 87.69 106 SER A C 1
ATOM 815 O O . SER A 1 106 ? 11.353 -0.837 -20.690 1.00 87.69 106 SER A O 1
ATOM 817 N N . HIS A 1 107 ? 10.710 -1.747 -22.638 1.00 89.75 107 HIS A N 1
ATOM 818 C CA . HIS A 1 107 ? 11.957 -2.499 -22.832 1.00 89.75 107 HIS A CA 1
ATOM 819 C C . HIS A 1 107 ? 1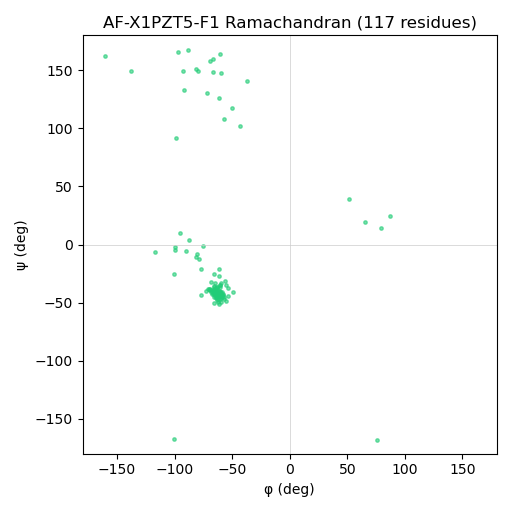3.188 -1.587 -22.882 1.00 89.75 107 HIS A C 1
ATOM 821 O O . HIS A 1 107 ? 14.267 -1.965 -22.438 1.00 89.75 107 HIS A O 1
ATOM 827 N N . PHE A 1 108 ? 13.041 -0.385 -23.440 1.00 89.94 108 PHE A N 1
ATOM 828 C CA . PHE A 1 108 ? 14.129 0.584 -23.467 1.00 89.94 108 PHE A CA 1
ATOM 829 C C . PHE A 1 108 ? 14.451 1.126 -22.069 1.00 89.94 108 PHE A C 1
AT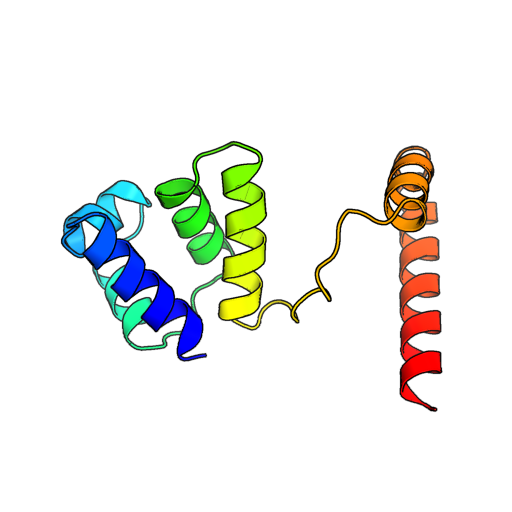OM 831 O O . PHE A 1 108 ? 15.620 1.293 -21.738 1.00 89.94 108 PHE A O 1
ATOM 838 N N . ALA A 1 109 ? 13.436 1.367 -21.236 1.00 86.25 109 ALA A N 1
ATOM 839 C CA . ALA A 1 109 ? 13.646 1.729 -19.838 1.00 86.25 109 ALA A CA 1
ATOM 840 C C . ALA A 1 109 ? 14.327 0.593 -19.059 1.00 86.25 109 ALA A C 1
ATOM 842 O O . ALA A 1 109 ? 15.277 0.860 -18.329 1.00 86.25 109 ALA A O 1
ATOM 843 N N . ASP A 1 110 ? 13.899 -0.657 -19.271 1.00 84.00 110 ASP A N 1
ATOM 844 C CA . ASP A 1 110 ? 14.516 -1.843 -18.661 1.00 84.00 110 ASP A CA 1
ATOM 845 C C . ASP A 1 110 ? 16.013 -1.928 -19.017 1.00 84.00 110 ASP A C 1
ATOM 847 O O . ASP A 1 110 ? 16.854 -2.075 -18.135 1.00 84.00 110 ASP A O 1
ATOM 851 N N . PHE A 1 111 ? 16.360 -1.715 -20.290 1.00 89.25 111 PHE A N 1
ATOM 852 C CA . PHE A 1 111 ? 17.749 -1.683 -20.760 1.00 89.25 111 PHE A CA 1
ATOM 853 C C . PHE A 1 111 ? 18.602 -0.592 -20.089 1.00 89.25 111 PHE A C 1
ATOM 855 O O . PHE A 1 111 ? 19.750 -0.839 -19.727 1.00 89.25 111 PHE A O 1
ATOM 862 N N . LEU A 1 112 ? 18.067 0.623 -19.918 1.00 82.12 112 LEU A N 1
ATOM 863 C CA . LEU A 1 112 ? 18.798 1.710 -19.253 1.00 82.12 112 LEU A CA 1
ATOM 864 C C . LEU A 1 112 ? 19.073 1.394 -17.776 1.00 82.12 112 LEU A C 1
ATOM 866 O O . LEU A 1 112 ? 20.160 1.689 -17.284 1.00 82.12 112 LEU A O 1
ATOM 870 N N . ILE A 1 113 ? 18.108 0.771 -17.094 1.00 80.88 113 ILE A N 1
ATOM 871 C CA . ILE A 1 113 ? 18.241 0.349 -15.694 1.00 80.88 113 ILE A CA 1
ATOM 872 C C . ILE A 1 113 ? 19.308 -0.742 -15.555 1.00 80.88 113 ILE A C 1
ATOM 874 O O . ILE A 1 113 ? 20.105 -0.700 -14.620 1.00 80.88 113 ILE A O 1
ATOM 878 N N . GLU A 1 114 ? 19.344 -1.704 -16.482 1.00 78.81 114 GLU A N 1
ATOM 879 C CA . GLU A 1 114 ? 20.371 -2.753 -16.502 1.00 78.81 114 GLU A CA 1
ATOM 880 C C . GLU A 1 114 ? 21.781 -2.162 -16.642 1.00 78.81 114 GLU A C 1
ATOM 882 O O . GLU A 1 114 ? 22.682 -2.565 -15.911 1.00 78.81 114 GLU A O 1
ATOM 887 N N . ILE A 1 115 ? 21.964 -1.156 -17.504 1.00 83.19 115 ILE A N 1
ATOM 888 C CA . ILE A 1 115 ? 23.269 -0.502 -17.696 1.00 83.19 115 ILE A CA 1
ATOM 889 C C . ILE A 1 115 ? 23.721 0.269 -16.451 1.00 83.19 115 ILE A C 1
ATOM 891 O O . ILE A 1 115 ? 24.896 0.200 -16.099 1.00 83.19 115 ILE A O 1
ATOM 895 N N . GLU A 1 116 ? 22.825 0.994 -15.774 1.00 63.84 116 GLU A N 1
ATOM 896 C CA . GLU A 1 116 ? 23.172 1.695 -14.525 1.00 63.84 116 GLU A CA 1
ATOM 897 C C . GLU A 1 116 ? 23.522 0.728 -13.380 1.00 63.84 116 GLU A C 1
ATOM 899 O O . GLU A 1 116 ? 24.264 1.099 -12.474 1.00 63.84 116 GLU A O 1
ATOM 904 N N . GLY A 1 117 ? 23.019 -0.511 -13.413 1.00 51.81 117 GLY A N 1
ATOM 905 C CA . GLY A 1 117 ? 23.318 -1.545 -12.419 1.00 51.81 117 GLY A CA 1
ATOM 906 C C . GLY A 1 117 ? 24.672 -2.249 -12.588 1.00 51.81 117 GLY A C 1
ATOM 907 O O . GLY A 1 117 ? 25.090 -2.962 -11.674 1.00 51.81 117 GLY A O 1
ATOM 908 N N . GL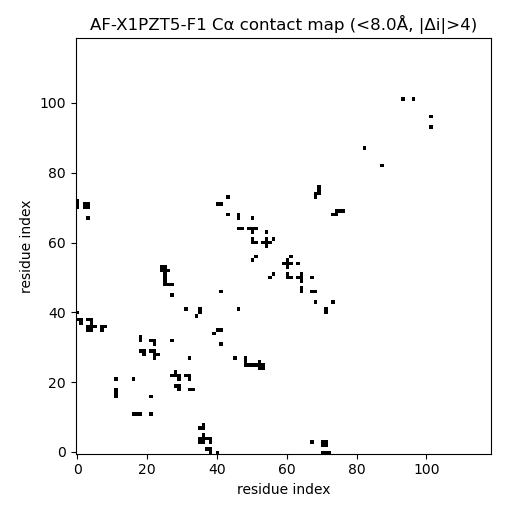U A 1 118 ? 25.354 -2.074 -13.727 1.00 46.88 118 GLU A N 1
ATOM 909 C CA . GLU A 1 118 ? 26.651 -2.705 -14.038 1.00 46.88 118 GLU A CA 1
ATOM 910 C C . GLU A 1 118 ? 27.872 -1.787 -13.816 1.00 46.88 118 GLU A C 1
ATOM 912 O O . GLU A 1 118 ? 29.013 -2.231 -13.983 1.00 46.88 118 GLU A O 1
ATOM 917 N N . THR A 1 119 ? 27.659 -0.532 -13.412 1.00 39.44 119 THR A N 1
ATOM 918 C CA . THR A 1 119 ? 28.711 0.451 -13.072 1.00 39.44 119 THR A CA 1
ATOM 919 C C . THR A 1 119 ? 28.803 0.720 -11.580 1.00 39.44 119 THR A C 1
ATOM 921 O O . THR A 1 119 ? 29.946 0.795 -11.072 1.00 39.44 119 THR A O 1
#

Foldseek 3Di:
DQQLLVVLVVLCVVVVHDLCRLCVLLVHDSVLNVCRNVVHQDDLVSLLSNLCSRQNDDPSSVVSSVVSCCSSVVDPDDPDDPCPPVNVVVVVVLVVDDPVVVVVVVVVVVVVVVVVVVD

InterPro domains:
  IPR001387 Cro/C1-type, helix-turn-helix domain [PF01381] (9-55)
  IPR001387 Cro/C1-type, helix-turn-helix domain [PS50943] (8-55)
  IPR001387 Cro/C1-type, helix-turn-helix domain [SM00530] (7-61)
  IPR010982 Lambda repressor-like, DNA-binding domain superfamily [G3DSA:1.10.260.40] (3-57)
  IPR010982 Lambda repressor-like, DNA-binding domain superfamily [SSF47413] (1-56)

pLDDT: mean 83.95, std 13.17, range [39.44, 95.38]

Radius of gyration: 17.76 Å; Cα contacts (8 Å, |Δi|>4): 92; chains: 1; bounding box: 44×29×46 Å

Secondary structure (DSSP, 8-state):
--HHHHHHHHHHHHTT--HHHHHHHHT--HHHHHHHHTT----HHHHHHHHHHHH-SSHHHHHHHHHHHHHTTSSPPP---S--HHHHHHHHHHTT--HHHHHHHHHHHHHHHHHHTT-

Mean predicted aligned error: 12.33 Å

Nearest PDB structures (foldseek):
  4pu8-assembly1_B  TM=8.659E-01  e=8.594E-02  Shewanella oneidensis MR-1
  4pu7-assembly1_B  TM=8.655E-01  e=1.697E-01  Shewanella oneidensis MR-1
  4pu8-assembly1_A  TM=8.410E-01  e=1.450E-01  Shewanella oneidensis MR-1
  2cro-assembly1_A  TM=7.802E-01  e=1.450E-01  Phage 434
  6cf1-assembly1_A  TM=5.055E-01  e=4.130E-01  Proteus vulgaris

Solvent-accessible surface area (backbone atoms only — not comparable to full-atom values): 6610 Å² total; per-residue (Å²): 96,63,52,42,11,50,50,54,52,51,51,29,58,76,70,71,42,52,64,61,53,49,10,64,55,27,75,47,50,50,66,57,54,51,38,32,49,73,45,47,86,72,52,72,68,53,43,45,30,47,14,39,43,76,40,37,95,49,72,58,8,54,53,40,30,53,53,48,34,29,36,64,66,79,39,75,80,69,87,83,68,76,80,44,70,71,54,49,52,48,53,63,56,52,72,76,51,52,73,73,54,49,51,54,52,48,55,51,52,52,52,54,54,56,57,66,72,75,111